Protein AF-R3WUP8-F1 (afdb_monomer_lite)

Secondary structure (DSSP, 8-state):
-----TTSTT-TTSEEEEEEETTS-EEE--TT---SS-EEEEEEEEEE-SHHHHHHHHHHHHHHHH-SSHHHHHHHHHHHTTS--HHHHHHHHHT-HHHHHHHHHHHHHHHHHS-SSEEEEEESS-EEEE--

Sequence (132 aa):
MITSSVLDYTDSQNIEIIGIDENGNEHFINPNARFSSSIIYIGVKINYTSKADGNHLISVFNQSYGMGTLGDAIAIFSGALGGLPGAVVGGFVGLGFNGFRSRCKEGVAAIKAHPSKGAIYMYLDHVTWKAS

Radius of gyration: 14.27 Å; chains: 1; bounding box: 32×39×43 Å

Folds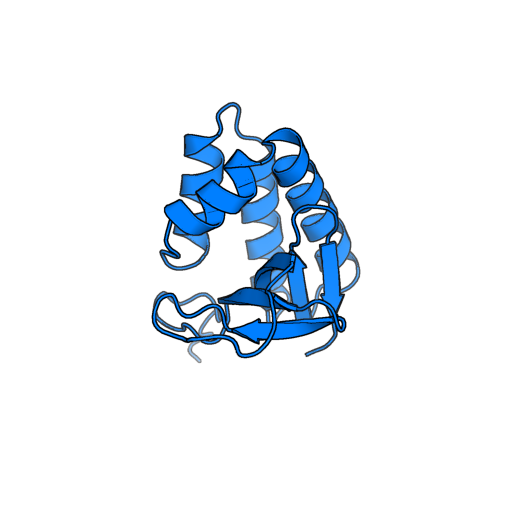eek 3Di:
DDPPQPLPQPDPPFKFWWFQFPVRDTDGDDVPDDDPGDGPWIWMKGWGAALVRLVLLLVLLVQLLPDPDLLRSLCSNCVSNNNDPSVSVCVLCVVDVVLSSVQSVQSNVQCVVVRGTWMWIRISNYIDTDHD

Organism: NCBI:txid1158610

pLDDT: mean 70.76, std 15.24, range [27.48, 92.56]

Structure (mmCIF, N/CA/C/O backbone):
data_AF-R3WUP8-F1
#
_entry.id   AF-R3WUP8-F1
#
loop_
_atom_site.group_PDB
_atom_site.id
_atom_site.type_symbol
_atom_site.label_atom_id
_atom_site.label_alt_id
_atom_site.label_comp_id
_atom_site.label_asym_id
_atom_site.label_entity_id
_atom_site.label_seq_id
_atom_site.pdbx_PDB_ins_code
_atom_site.Cartn_x
_atom_site.Cartn_y
_atom_site.Cartn_z
_atom_site.occupancy
_atom_site.B_iso_or_equiv
_atom_site.auth_seq_id
_atom_site.auth_comp_id
_atom_site.auth_asym_id
_atom_site.auth_atom_id
_atom_site.pdbx_PDB_model_num
ATOM 1 N N . MET A 1 1 ? -0.201 6.960 29.863 1.00 33.19 1 MET A N 1
ATOM 2 C CA . MET A 1 1 ? -0.757 5.997 28.89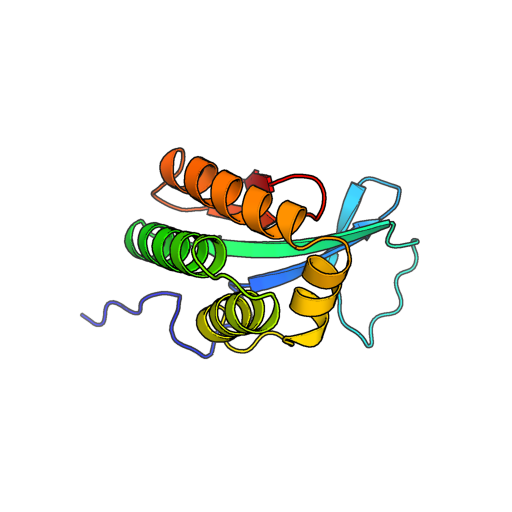1 1.00 33.19 1 MET A CA 1
ATOM 3 C C . MET A 1 1 ? -0.087 6.320 27.563 1.00 33.19 1 MET A C 1
ATOM 5 O O . MET A 1 1 ? -0.380 7.367 27.007 1.00 33.19 1 MET A O 1
ATOM 9 N N . ILE A 1 2 ? 0.935 5.554 27.167 1.00 27.48 2 ILE A N 1
ATOM 10 C CA . ILE A 1 2 ? 1.723 5.830 25.956 1.00 27.48 2 ILE A CA 1
ATOM 11 C C . ILE A 1 2 ? 0.925 5.273 24.778 1.00 27.48 2 ILE A C 1
ATOM 13 O O . ILE A 1 2 ? 0.843 4.061 24.598 1.00 27.48 2 ILE A O 1
ATOM 17 N N . THR A 1 3 ? 0.276 6.156 24.025 1.00 31.03 3 THR A N 1
ATOM 18 C CA . THR A 1 3 ? -0.298 5.837 22.718 1.00 31.03 3 THR A CA 1
ATOM 19 C C . THR A 1 3 ? 0.864 5.628 21.756 1.00 31.03 3 THR A C 1
ATOM 21 O O . THR A 1 3 ? 1.331 6.582 21.141 1.00 31.03 3 THR A O 1
ATOM 24 N N . SER A 1 4 ? 1.381 4.401 21.699 1.00 34.06 4 SER A N 1
ATOM 25 C CA . SER A 1 4 ? 2.352 4.009 20.677 1.00 34.06 4 SER A CA 1
ATOM 26 C C . SER A 1 4 ? 1.592 4.002 19.354 1.00 34.06 4 SER A C 1
ATOM 28 O O . SER A 1 4 ? 0.690 3.184 19.164 1.00 34.06 4 SER A O 1
ATOM 30 N N . SER A 1 5 ? 1.849 4.987 18.494 1.00 37.38 5 SER A N 1
ATOM 31 C CA . SER A 1 5 ? 1.372 4.929 17.116 1.00 37.38 5 SER A CA 1
ATOM 32 C C . SER A 1 5 ? 2.161 3.832 16.422 1.00 37.38 5 SER A C 1
ATOM 34 O O . SER A 1 5 ? 3.383 3.812 16.510 1.00 37.38 5 SER A O 1
ATOM 36 N N . VAL A 1 6 ? 1.484 2.936 15.714 1.00 43.62 6 VAL A N 1
ATOM 37 C CA . VAL A 1 6 ? 2.075 1.728 15.106 1.00 43.62 6 VAL A CA 1
ATOM 38 C C . VAL A 1 6 ? 3.072 2.049 13.969 1.00 43.62 6 VAL A C 1
ATOM 40 O O . VAL A 1 6 ? 3.700 1.173 13.384 1.00 43.62 6 VAL A O 1
ATOM 43 N N . LEU A 1 7 ? 3.285 3.338 13.706 1.00 42.44 7 LEU A N 1
ATOM 44 C CA . LEU A 1 7 ? 4.289 3.886 12.800 1.00 42.44 7 LEU A CA 1
ATOM 45 C C . LEU A 1 7 ? 5.584 4.316 13.515 1.00 42.44 7 LEU A C 1
ATOM 47 O O . LEU A 1 7 ? 6.419 4.986 12.908 1.00 42.44 7 LEU A O 1
ATOM 51 N N . ASP A 1 8 ? 5.769 3.941 14.786 1.00 37.25 8 ASP A N 1
ATOM 52 C CA . ASP A 1 8 ? 7.047 4.065 15.491 1.00 37.25 8 ASP A CA 1
ATOM 53 C C . ASP A 1 8 ? 8.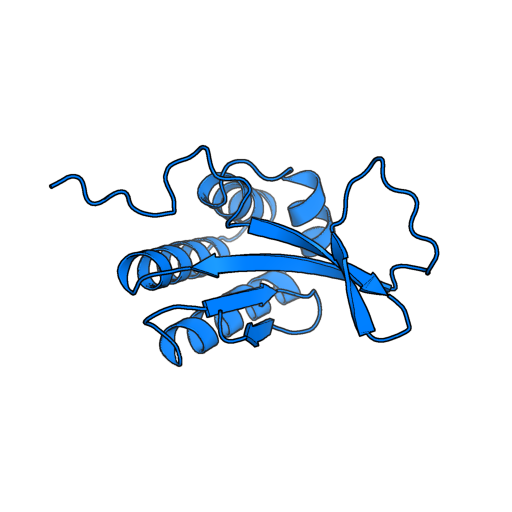105 3.169 14.821 1.00 37.25 8 ASP A C 1
ATOM 55 O O . ASP A 1 8 ? 8.225 1.991 15.144 1.00 37.25 8 ASP A O 1
ATOM 59 N N . TYR A 1 9 ? 8.796 3.760 13.834 1.00 39.41 9 TYR A N 1
ATOM 60 C CA . TYR A 1 9 ? 10.170 3.643 13.289 1.00 39.41 9 TYR A CA 1
ATOM 61 C C . TYR A 1 9 ? 10.946 2.300 13.280 1.00 39.41 9 TYR A C 1
ATOM 63 O O . TYR A 1 9 ? 11.984 2.200 12.632 1.00 39.41 9 TYR A O 1
ATOM 71 N N . THR A 1 10 ? 10.487 1.257 13.954 1.00 36.97 10 THR A N 1
ATOM 72 C CA . THR A 1 10 ? 11.231 0.020 14.235 1.00 36.97 10 THR A CA 1
ATOM 73 C C . THR A 1 10 ? 10.471 -1.254 13.887 1.00 36.97 10 THR A C 1
ATOM 75 O O . THR A 1 10 ? 11.069 -2.328 13.917 1.00 36.97 10 THR A O 1
ATOM 78 N N . ASP A 1 11 ? 9.187 -1.171 13.528 1.00 42.81 11 ASP A N 1
ATOM 79 C CA . ASP A 1 11 ? 8.367 -2.368 13.363 1.00 42.81 11 ASP A CA 1
ATOM 80 C C . ASP A 1 11 ? 8.212 -2.772 11.890 1.00 42.81 11 ASP A C 1
ATOM 82 O O . ASP A 1 11 ? 7.268 -2.403 11.189 1.00 42.81 11 ASP A O 1
ATOM 86 N N . SER A 1 12 ? 9.151 -3.600 11.428 1.00 45.47 12 SER A N 1
ATOM 87 C CA . SER A 1 12 ? 9.071 -4.367 10.169 1.00 45.47 12 SER A CA 1
ATOM 88 C C . SER A 1 12 ? 7.809 -5.247 10.027 1.00 45.47 12 SER A C 1
ATOM 90 O O . SER A 1 12 ? 7.645 -5.913 9.012 1.00 45.47 12 SER A O 1
ATOM 92 N N . GLN A 1 13 ? 6.909 -5.250 11.018 1.00 52.69 13 GLN A N 1
ATOM 93 C CA . GLN A 1 13 ? 5.650 -6.000 11.033 1.00 52.69 13 GLN A CA 1
ATOM 94 C C . GLN A 1 13 ? 4.496 -5.315 10.286 1.00 52.69 13 GLN A C 1
ATOM 96 O O . GLN A 1 13 ? 3.494 -5.958 9.965 1.00 52.69 13 GLN A O 1
ATOM 101 N N . ASN A 1 14 ? 4.606 -4.015 9.996 1.00 64.44 14 ASN A N 1
ATOM 102 C CA . ASN A 1 14 ? 3.495 -3.275 9.394 1.00 64.44 14 ASN A CA 1
ATOM 103 C C . ASN A 1 14 ? 3.636 -3.067 7.895 1.00 64.44 14 ASN A C 1
ATOM 105 O O . ASN A 1 14 ? 2.652 -2.725 7.247 1.00 64.44 14 ASN A O 1
ATOM 109 N N . ILE A 1 15 ? 4.831 -3.244 7.332 1.00 69.69 15 ILE A N 1
ATOM 110 C CA . ILE A 1 15 ? 5.058 -2.965 5.920 1.00 69.69 15 ILE A CA 1
ATOM 111 C C . ILE A 1 15 ? 5.959 -4.029 5.315 1.00 69.69 15 ILE A C 1
ATOM 113 O O . ILE A 1 15 ? 7.102 -4.207 5.725 1.00 69.69 15 ILE A O 1
ATOM 117 N N . GLU A 1 16 ? 5.428 -4.734 4.323 1.00 74.25 16 GLU A N 1
ATOM 118 C CA . GLU A 1 16 ? 6.051 -5.911 3.727 1.00 74.25 16 GLU A CA 1
ATOM 119 C C . GLU A 1 16 ? 6.109 -5.745 2.208 1.00 74.25 16 GLU A C 1
ATOM 121 O O . GLU A 1 16 ? 5.130 -5.350 1.569 1.00 74.25 16 GLU A O 1
ATOM 126 N N . ILE A 1 17 ? 7.255 -6.072 1.607 1.00 73.00 17 ILE A N 1
ATOM 127 C CA . ILE A 1 17 ? 7.322 -6.261 0.157 1.00 73.00 17 ILE A CA 1
ATOM 128 C C . ILE A 1 17 ? 6.789 -7.658 -0.114 1.00 73.00 17 ILE A C 1
ATOM 130 O O . ILE A 1 17 ? 7.301 -8.645 0.420 1.00 73.00 17 ILE A O 1
ATOM 134 N N . ILE A 1 18 ? 5.769 -7.735 -0.953 1.00 75.06 18 ILE A N 1
ATOM 135 C CA . ILE A 1 18 ? 5.121 -8.991 -1.298 1.00 75.06 18 ILE A CA 1
ATOM 136 C C . ILE A 1 18 ? 5.274 -9.269 -2.786 1.00 75.06 18 ILE A C 1
ATOM 138 O O . ILE A 1 18 ? 5.252 -8.366 -3.620 1.00 75.06 18 ILE A O 1
ATOM 142 N N . GLY A 1 19 ? 5.442 -10.538 -3.112 1.00 73.44 19 GLY A N 1
ATOM 143 C CA . GLY A 1 19 ? 5.408 -11.072 -4.456 1.00 73.44 19 GLY A CA 1
ATOM 144 C C . GLY A 1 19 ? 4.149 -11.896 -4.611 1.00 73.44 19 GLY A C 1
ATOM 145 O O . GLY A 1 19 ? 3.809 -12.644 -3.702 1.00 73.44 19 GLY A O 1
ATOM 146 N N . ILE A 1 20 ? 3.466 -11.781 -5.739 1.00 72.75 20 ILE A N 1
ATOM 147 C CA . ILE A 1 20 ? 2.415 -12.723 -6.106 1.00 72.75 20 ILE A CA 1
ATOM 148 C C . ILE A 1 20 ? 2.961 -13.678 -7.151 1.00 72.75 20 ILE A C 1
ATOM 150 O O . ILE A 1 20 ? 3.537 -13.247 -8.154 1.00 72.75 20 ILE A O 1
ATOM 154 N N . ASP A 1 21 ? 2.817 -14.971 -6.879 1.00 75.44 21 ASP A N 1
ATOM 155 C CA . ASP A 1 21 ? 3.173 -16.018 -7.827 1.00 75.44 21 ASP A CA 1
ATOM 156 C C . ASP A 1 21 ? 2.078 -16.254 -8.874 1.00 75.44 21 ASP A C 1
ATOM 158 O O . ASP A 1 21 ? 0.978 -15.706 -8.807 1.00 75.44 21 ASP A O 1
ATOM 162 N N . GLU A 1 22 ? 2.387 -17.081 -9.867 1.00 72.81 22 GLU A N 1
ATOM 163 C CA . GLU A 1 22 ? 1.466 -17.449 -10.951 1.00 72.81 22 GLU A CA 1
ATOM 164 C C . GLU A 1 22 ? 0.138 -18.074 -10.492 1.00 72.81 22 GLU A C 1
ATOM 166 O O . GLU A 1 22 ? -0.826 -18.098 -11.255 1.00 72.81 22 GLU A O 1
ATOM 171 N N . ASN A 1 23 ? 0.062 -18.529 -9.239 1.00 76.75 23 ASN A N 1
ATOM 172 C CA . ASN A 1 23 ? -1.130 -19.120 -8.640 1.00 76.75 23 ASN A CA 1
ATOM 173 C C . ASN A 1 23 ? -1.908 -18.122 -7.764 1.00 76.75 23 ASN A C 1
ATOM 175 O O . ASN A 1 23 ? -2.907 -18.497 -7.151 1.00 76.75 23 ASN A O 1
ATOM 179 N N . GLY A 1 24 ? -1.471 -16.861 -7.688 1.00 69.56 24 GLY A N 1
ATOM 180 C CA . GLY A 1 24 ? -2.104 -15.830 -6.868 1.00 69.56 24 GLY A CA 1
ATOM 181 C C . GLY A 1 24 ? -1.690 -15.853 -5.393 1.00 69.56 24 GLY A C 1
ATOM 182 O O . GLY A 1 24 ? -2.296 -15.140 -4.592 1.00 69.56 24 GLY A O 1
ATOM 183 N N . ASN A 1 25 ? -0.682 -16.645 -5.010 1.00 78.94 25 ASN A N 1
ATOM 184 C CA . ASN A 1 25 ? -0.229 -16.715 -3.623 1.00 78.94 25 ASN A CA 1
ATOM 185 C C . ASN A 1 25 ? 0.716 -15.562 -3.298 1.00 78.94 25 ASN A C 1
ATOM 187 O O . ASN A 1 25 ? 1.615 -15.245 -4.076 1.00 78.94 25 ASN A O 1
ATOM 191 N N . GLU A 1 26 ? 0.539 -14.977 -2.115 1.00 74.44 26 GLU A N 1
ATOM 192 C CA . GLU A 1 26 ? 1.424 -13.946 -1.583 1.00 74.44 26 GLU A CA 1
ATOM 193 C C . GLU A 1 26 ? 2.663 -14.574 -0.944 1.00 74.44 26 GLU A C 1
ATOM 195 O O . GLU A 1 26 ? 2.576 -15.436 -0.070 1.00 74.44 26 GLU A O 1
ATOM 200 N N . HIS A 1 27 ? 3.826 -14.083 -1.349 1.00 72.50 27 HIS A N 1
ATOM 201 C CA . HIS A 1 27 ? 5.128 -14.468 -0.834 1.00 72.50 27 HIS A CA 1
ATOM 202 C C . HIS A 1 27 ? 5.835 -13.239 -0.295 1.00 72.50 27 HIS A C 1
ATOM 204 O O . HIS A 1 27 ? 5.858 -12.194 -0.941 1.00 72.50 27 HIS A O 1
ATOM 210 N N . PHE A 1 28 ? 6.464 -13.353 0.867 1.00 70.25 28 PHE A N 1
ATOM 211 C CA . PHE A 1 28 ? 7.333 -12.290 1.355 1.00 70.25 28 PHE A CA 1
ATOM 212 C C . PHE A 1 28 ? 8.582 -12.196 0.471 1.00 70.25 28 PHE A C 1
ATOM 214 O O . PHE A 1 28 ? 9.342 -13.162 0.357 1.00 70.25 28 PHE A O 1
ATOM 221 N N . ILE A 1 29 ? 8.816 -11.036 -0.145 1.00 62.38 29 ILE A N 1
ATOM 222 C CA . ILE A 1 29 ? 9.997 -10.814 -0.983 1.00 62.38 29 ILE A CA 1
ATOM 223 C C . ILE A 1 29 ? 11.187 -10.519 -0.077 1.00 62.38 29 ILE A C 1
ATOM 225 O O . ILE A 1 29 ? 11.444 -9.382 0.315 1.00 62.38 29 ILE A O 1
ATOM 229 N N . ASN A 1 30 ? 11.944 -11.567 0.231 1.00 60.69 30 ASN A N 1
ATOM 230 C CA . ASN A 1 30 ? 13.288 -11.445 0.770 1.00 60.69 30 ASN A CA 1
ATOM 231 C C . ASN A 1 30 ? 14.287 -11.561 -0.397 1.00 60.69 30 ASN A C 1
ATOM 233 O O . ASN A 1 30 ? 14.260 -12.577 -1.092 1.00 60.69 30 ASN A O 1
ATOM 237 N N . PRO A 1 31 ? 15.190 -10.587 -0.616 1.00 49.50 31 PRO A N 1
ATOM 238 C CA . PRO A 1 31 ? 16.194 -10.660 -1.684 1.00 49.50 31 PRO A CA 1
ATOM 239 C C . PRO A 1 31 ? 17.130 -11.878 -1.585 1.00 49.50 31 PRO A C 1
ATOM 241 O O . PRO A 1 31 ? 17.784 -12.223 -2.564 1.00 49.50 31 PRO A O 1
ATOM 244 N N . ASN A 1 32 ? 17.173 -12.551 -0.431 1.00 49.09 32 ASN A N 1
ATOM 245 C CA . ASN A 1 32 ? 17.923 -13.789 -0.218 1.00 49.09 32 ASN A CA 1
ATOM 246 C C . ASN A 1 32 ? 17.052 -15.060 -0.258 1.00 49.09 32 ASN A C 1
ATOM 248 O O . ASN A 1 32 ? 17.587 -16.165 -0.154 1.00 49.09 32 ASN A O 1
ATOM 252 N N . ALA A 1 33 ? 15.725 -14.939 -0.373 1.00 53.47 33 ALA A N 1
ATOM 253 C CA . ALA A 1 33 ? 14.842 -16.094 -0.493 1.00 53.47 33 ALA A CA 1
ATOM 254 C C . ALA A 1 33 ? 14.805 -16.595 -1.939 1.00 53.47 33 ALA A C 1
ATOM 256 O O . ALA A 1 33 ? 14.655 -15.828 -2.889 1.00 53.47 33 ALA A O 1
ATOM 257 N N . ARG A 1 34 ? 14.916 -17.915 -2.101 1.00 52.72 34 ARG A N 1
ATOM 258 C CA . ARG A 1 34 ? 14.615 -18.590 -3.364 1.00 52.72 34 ARG A CA 1
ATOM 259 C C . ARG A 1 34 ? 13.142 -18.976 -3.360 1.00 52.72 34 ARG A C 1
ATOM 261 O O . ARG A 1 34 ? 12.740 -19.821 -2.565 1.00 52.72 34 ARG A O 1
ATOM 268 N N . PHE A 1 35 ? 12.362 -18.366 -4.244 1.00 55.03 35 PHE A N 1
ATOM 269 C CA . PHE A 1 35 ? 10.973 -18.754 -4.473 1.00 55.03 35 PHE A CA 1
ATOM 270 C C . PHE A 1 35 ? 10.936 -20.016 -5.339 1.00 55.03 35 PHE A C 1
ATOM 272 O O . PHE A 1 35 ? 11.685 -20.131 -6.309 1.00 55.03 35 PHE A O 1
ATOM 279 N N . SER A 1 36 ? 10.100 -20.983 -4.962 1.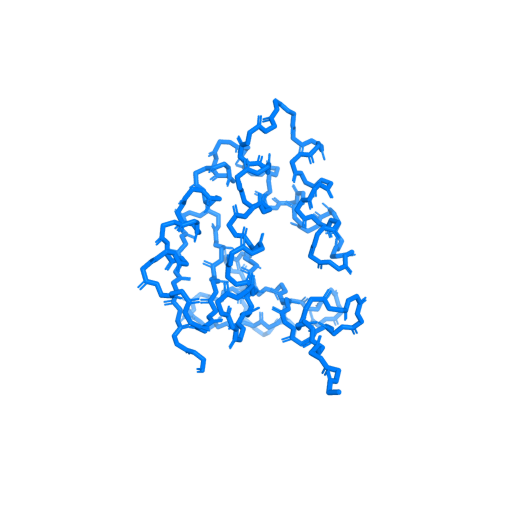00 54.94 36 SER A N 1
ATOM 280 C CA . SER A 1 36 ? 9.873 -22.203 -5.748 1.00 54.94 36 SER A CA 1
ATOM 281 C C . SER A 1 36 ? 8.961 -21.965 -6.955 1.00 54.94 36 SER A C 1
ATOM 283 O O . SER A 1 36 ? 8.984 -22.757 -7.891 1.00 54.94 36 SER A O 1
ATOM 285 N N . SER A 1 37 ? 8.164 -20.895 -6.925 1.00 62.12 37 SER A N 1
ATOM 286 C CA . SER A 1 37 ? 7.286 -20.437 -8.003 1.00 62.12 37 SER A CA 1
ATOM 287 C C . SER A 1 37 ? 7.785 -19.107 -8.572 1.00 62.12 37 SER A C 1
ATOM 289 O O . SER A 1 37 ? 8.439 -18.318 -7.882 1.00 62.12 37 SER A O 1
ATOM 291 N N . SER A 1 38 ? 7.498 -18.859 -9.851 1.00 65.94 38 SER A N 1
ATOM 292 C CA . SER A 1 38 ? 7.852 -17.592 -10.494 1.00 65.94 38 SER A CA 1
ATOM 293 C C . SER A 1 38 ? 6.985 -16.470 -9.923 1.00 65.94 38 SER A C 1
ATOM 295 O O . SER A 1 38 ? 5.760 -16.510 -10.036 1.00 65.94 38 SER A O 1
ATOM 297 N N . ILE A 1 39 ? 7.614 -15.462 -9.316 1.00 64.69 39 ILE A N 1
ATOM 298 C CA . ILE A 1 39 ? 6.923 -14.240 -8.896 1.00 64.69 39 ILE A CA 1
ATOM 299 C C . ILE A 1 39 ? 6.582 -13.434 -10.150 1.00 64.69 39 ILE A C 1
ATOM 301 O O . ILE A 1 39 ? 7.479 -13.012 -10.880 1.00 64.69 39 ILE A O 1
ATOM 305 N N . ILE A 1 40 ? 5.289 -13.225 -10.393 1.00 65.75 40 ILE A N 1
ATOM 306 C CA . ILE A 1 40 ? 4.775 -12.503 -11.565 1.00 65.75 40 ILE A CA 1
ATOM 307 C C . ILE A 1 40 ? 4.413 -11.047 -11.248 1.00 65.75 40 ILE A C 1
ATOM 309 O O . ILE A 1 40 ? 4.440 -10.208 -12.145 1.00 65.75 40 ILE A O 1
ATOM 313 N N . TYR A 1 41 ? 4.147 -10.721 -9.978 1.00 66.94 41 TYR A N 1
ATOM 314 C CA . TYR A 1 41 ? 3.883 -9.352 -9.530 1.00 66.94 41 TYR A CA 1
ATOM 315 C C . TYR A 1 41 ? 4.629 -9.035 -8.240 1.00 66.94 41 TYR A C 1
ATOM 317 O O . TYR A 1 41 ? 4.731 -9.880 -7.360 1.00 66.94 41 TYR A O 1
ATOM 325 N N . ILE A 1 42 ? 5.102 -7.797 -8.104 1.00 70.19 42 ILE A N 1
ATOM 326 C CA . ILE A 1 42 ? 5.692 -7.269 -6.869 1.00 70.19 42 ILE A CA 1
ATOM 327 C C . ILE A 1 42 ? 4.815 -6.112 -6.390 1.00 70.19 42 ILE A C 1
ATOM 329 O O . ILE A 1 42 ? 4.415 -5.257 -7.183 1.00 70.19 42 ILE A O 1
ATOM 333 N N . GLY A 1 43 ? 4.515 -6.086 -5.098 1.00 75.56 43 GLY A N 1
ATOM 334 C CA . GLY A 1 43 ? 3.712 -5.056 -4.457 1.00 75.56 43 GLY A CA 1
ATOM 335 C C . GLY A 1 43 ? 4.203 -4.721 -3.055 1.00 75.56 43 GLY A C 1
ATOM 336 O O . GLY A 1 43 ? 5.143 -5.322 -2.530 1.00 75.56 43 GLY A O 1
ATOM 337 N N . VAL A 1 44 ? 3.544 -3.740 -2.449 1.00 78.75 44 VAL A N 1
ATOM 338 C CA . VAL A 1 44 ? 3.784 -3.322 -1.066 1.00 78.75 44 VAL A CA 1
ATOM 339 C C . VAL A 1 44 ? 2.509 -3.546 -0.269 1.00 78.75 44 VAL A C 1
ATOM 341 O O . VAL A 1 44 ? 1.449 -3.030 -0.624 1.00 78.75 44 VAL A O 1
ATOM 344 N N . LYS A 1 45 ? 2.612 -4.307 0.814 1.00 82.19 45 LYS A N 1
ATOM 345 C CA . LYS A 1 45 ? 1.556 -4.476 1.807 1.00 82.19 45 LYS A CA 1
ATOM 346 C C . LYS A 1 45 ? 1.815 -3.525 2.965 1.00 82.19 45 LYS A C 1
ATOM 348 O O . LYS A 1 45 ? 2.922 -3.493 3.485 1.00 82.19 45 LYS A O 1
ATOM 353 N N . ILE A 1 46 ? 0.797 -2.769 3.362 1.00 82.69 46 ILE A N 1
ATOM 354 C CA . ILE A 1 46 ? 0.851 -1.763 4.423 1.00 82.69 46 ILE A CA 1
ATOM 355 C C . ILE A 1 46 ? -0.306 -2.030 5.392 1.00 82.69 46 ILE A C 1
ATOM 357 O O . ILE A 1 46 ? -1.466 -1.763 5.073 1.00 82.69 46 ILE A O 1
ATOM 361 N N . ASN A 1 47 ? 0.007 -2.557 6.569 1.00 84.19 47 ASN A N 1
ATOM 362 C CA . ASN A 1 47 ? -0.924 -2.769 7.669 1.00 84.19 47 ASN A CA 1
ATOM 363 C C . ASN A 1 47 ? -1.128 -1.462 8.446 1.00 84.19 47 ASN A C 1
ATOM 365 O O . ASN A 1 47 ? -0.198 -0.687 8.663 1.00 84.19 47 ASN A O 1
ATOM 369 N N . TYR A 1 48 ? -2.354 -1.235 8.902 1.00 83.12 48 TYR A N 1
ATOM 370 C CA . TYR A 1 48 ? -2.703 -0.141 9.797 1.00 83.12 48 TYR A CA 1
ATOM 371 C C . TYR A 1 48 ? -3.735 -0.626 10.810 1.00 83.12 48 TYR A C 1
ATOM 373 O O . TYR A 1 48 ? -4.660 -1.371 10.483 1.00 83.12 48 TYR A O 1
ATOM 381 N N . THR A 1 49 ? -3.578 -0.224 12.067 1.00 86.19 49 THR A N 1
ATOM 382 C CA . THR A 1 49 ? -4.338 -0.816 13.185 1.00 86.19 49 THR A CA 1
ATOM 383 C C . THR A 1 49 ? -5.356 0.138 13.789 1.00 86.19 49 THR A C 1
ATOM 385 O O . THR A 1 49 ? -6.219 -0.272 14.566 1.00 86.19 49 THR A O 1
ATOM 388 N N . SER A 1 50 ? -5.251 1.416 13.432 1.00 84.75 50 SER A N 1
ATOM 389 C CA . SER A 1 50 ? -6.081 2.477 13.964 1.00 84.75 50 SER A CA 1
ATOM 390 C C . SER A 1 50 ? -6.464 3.497 12.894 1.00 84.75 50 SER A C 1
ATOM 392 O O . SER A 1 50 ? -5.840 3.626 11.837 1.00 84.75 50 SER A O 1
ATOM 394 N N . LYS A 1 51 ? -7.466 4.316 13.224 1.00 85.25 51 LYS A N 1
ATOM 395 C CA . LYS A 1 51 ? -7.856 5.478 12.416 1.00 85.25 51 LYS A CA 1
ATOM 396 C C . LYS A 1 51 ? -6.769 6.541 12.315 1.00 85.25 51 LYS A C 1
ATOM 398 O O . LYS A 1 51 ? -6.703 7.245 11.310 1.00 85.25 51 LYS A O 1
ATOM 403 N N . ALA A 1 52 ? -5.924 6.663 13.336 1.00 85.50 52 ALA A N 1
ATOM 404 C CA . ALA A 1 52 ? -4.780 7.561 13.291 1.00 85.50 52 ALA A CA 1
ATOM 405 C C . ALA A 1 52 ? -3.761 7.083 12.246 1.00 85.50 52 ALA A C 1
ATOM 407 O O . ALA A 1 52 ? -3.364 7.876 11.394 1.00 85.50 52 ALA A O 1
ATOM 408 N N . ASP A 1 53 ? -3.443 5.785 12.244 1.00 81.56 53 ASP A N 1
ATOM 409 C CA . ASP A 1 53 ? -2.546 5.173 11.257 1.00 81.56 53 ASP A CA 1
ATOM 410 C C . ASP A 1 53 ? -3.110 5.328 9.836 1.00 81.56 53 ASP A C 1
ATOM 412 O O . ASP A 1 53 ? -2.413 5.780 8.929 1.00 81.56 53 ASP A O 1
ATOM 416 N N . GLY A 1 54 ? -4.406 5.048 9.645 1.00 83.44 54 GLY A N 1
ATOM 417 C CA . GLY A 1 54 ? -5.075 5.230 8.355 1.00 83.44 54 GLY A CA 1
ATOM 418 C C . GLY A 1 54 ? -5.018 6.681 7.855 1.00 83.44 54 GLY A C 1
ATOM 419 O O . GLY A 1 54 ? -4.695 6.936 6.695 1.00 83.44 54 GLY A O 1
ATOM 420 N N . ASN A 1 55 ? -5.265 7.660 8.729 1.00 87.50 55 ASN A N 1
ATOM 421 C CA . ASN A 1 55 ? -5.147 9.076 8.372 1.00 87.50 55 ASN A CA 1
ATOM 422 C C . ASN A 1 55 ? -3.705 9.483 8.037 1.00 87.50 55 ASN A C 1
ATOM 424 O O . ASN A 1 55 ? -3.498 10.294 7.132 1.00 87.50 55 ASN A O 1
ATOM 428 N N . HIS A 1 56 ? -2.718 8.919 8.734 1.00 85.31 56 HIS A N 1
ATOM 429 C CA . HIS A 1 56 ? -1.313 9.145 8.420 1.00 85.31 56 HIS A CA 1
ATOM 430 C C . HIS A 1 56 ? -0.969 8.605 7.027 1.00 85.31 56 HIS A C 1
ATOM 432 O O . HIS A 1 56 ? -0.433 9.344 6.203 1.00 85.31 56 HIS A O 1
ATOM 438 N N . LEU A 1 57 ? -1.366 7.370 6.712 1.00 83.69 57 LEU A N 1
ATOM 439 C CA . LEU A 1 57 ? -1.169 6.779 5.385 1.00 83.69 57 LEU A CA 1
ATOM 440 C C . LEU A 1 57 ? -1.855 7.585 4.277 1.00 83.69 57 LEU A C 1
ATOM 442 O O . LEU A 1 57 ? -1.267 7.805 3.220 1.00 83.69 57 LEU A O 1
ATOM 446 N N . ILE A 1 58 ? -3.061 8.106 4.525 1.00 88.00 58 ILE A N 1
ATOM 447 C CA . ILE A 1 58 ? -3.729 9.025 3.593 1.00 88.00 58 ILE A CA 1
ATOM 448 C C . ILE A 1 58 ? -2.879 10.281 3.354 1.00 88.00 58 ILE A C 1
ATOM 450 O O . ILE A 1 58 ? -2.777 10.739 2.215 1.00 88.00 58 ILE A O 1
ATOM 454 N N . SER A 1 59 ? -2.275 10.850 4.400 1.00 87.62 59 SER A N 1
ATOM 455 C CA . SER A 1 59 ? -1.381 12.005 4.262 1.00 87.62 59 SER A CA 1
ATOM 456 C C . SER A 1 59 ? -0.162 11.666 3.404 1.00 87.62 59 SER A C 1
ATOM 458 O O . SER A 1 59 ? 0.133 12.403 2.465 1.00 87.62 59 SER A O 1
ATOM 460 N N . VAL A 1 60 ? 0.491 10.531 3.668 1.00 84.56 60 VAL A N 1
ATOM 461 C CA . VAL A 1 60 ? 1.652 10.049 2.899 1.00 84.56 60 VAL A CA 1
ATOM 462 C C . VAL A 1 60 ? 1.285 9.857 1.429 1.00 84.56 60 VAL A C 1
ATOM 464 O O . VAL A 1 60 ? 1.946 10.403 0.550 1.00 84.56 60 VAL A O 1
ATOM 467 N N . PHE A 1 61 ? 0.183 9.164 1.138 1.00 86.75 61 PHE A N 1
ATOM 468 C CA . PHE A 1 61 ? -0.262 8.936 -0.237 1.00 86.75 61 PHE A CA 1
ATOM 469 C C . PHE A 1 61 ? -0.632 10.232 -0.959 1.00 86.75 61 PHE A C 1
ATOM 471 O O . PHE A 1 61 ? -0.310 10.376 -2.136 1.00 86.75 61 PHE A O 1
ATOM 478 N N . ASN A 1 62 ? -1.263 11.195 -0.283 1.00 86.56 62 ASN A N 1
ATOM 479 C CA . ASN A 1 62 ? -1.549 12.501 -0.879 1.00 86.56 62 ASN A CA 1
ATOM 480 C C . ASN A 1 62 ? -0.270 13.301 -1.158 1.00 86.56 62 ASN A C 1
ATOM 482 O O . ASN A 1 62 ? -0.188 13.960 -2.193 1.00 86.56 62 ASN A O 1
ATOM 486 N N . GLN A 1 63 ? 0.729 13.232 -0.273 1.00 84.38 63 GLN A N 1
ATOM 487 C CA . GLN A 1 63 ? 2.027 13.873 -0.483 1.00 84.38 63 GLN A CA 1
ATOM 488 C C . GLN A 1 63 ? 2.759 13.243 -1.671 1.00 84.38 63 GLN A C 1
ATOM 490 O O . GLN A 1 63 ? 3.109 13.962 -2.603 1.00 84.38 63 GLN A O 1
ATOM 495 N N . SER A 1 64 ? 2.891 11.913 -1.706 1.00 81.25 64 SER A N 1
ATOM 496 C CA . SER A 1 64 ? 3.486 11.184 -2.834 1.00 81.25 64 SER A CA 1
ATOM 497 C C . SER A 1 64 ? 2.728 11.418 -4.147 1.00 81.25 64 SER A C 1
ATOM 499 O O . SER A 1 64 ? 3.349 11.586 -5.194 1.00 81.25 64 SER A O 1
ATOM 501 N N . TYR A 1 65 ? 1.393 11.501 -4.106 1.00 80.50 65 TYR A N 1
ATOM 502 C CA . TYR A 1 65 ? 0.566 11.850 -5.264 1.00 80.50 65 TYR A CA 1
ATOM 503 C C . TYR A 1 65 ? 0.772 13.295 -5.730 1.00 80.50 65 TYR A C 1
ATOM 505 O O . TYR A 1 65 ? 0.667 13.563 -6.924 1.00 80.50 65 TYR A O 1
ATOM 513 N N . GLY A 1 66 ? 1.013 14.235 -4.817 1.00 78.75 66 GLY A N 1
ATOM 514 C CA . GLY A 1 66 ? 1.177 15.658 -5.117 1.00 78.75 66 GLY A CA 1
ATOM 515 C C . GLY A 1 66 ? 2.546 16.032 -5.689 1.00 78.75 66 GLY A C 1
ATOM 516 O O . GLY A 1 66 ? 2.687 17.132 -6.219 1.00 78.75 66 GLY A O 1
ATOM 517 N N . MET A 1 67 ? 3.539 15.143 -5.609 1.00 79.38 67 MET A N 1
ATOM 518 C CA . MET A 1 67 ? 4.895 15.431 -6.078 1.00 79.38 67 MET A CA 1
ATOM 519 C C . MET A 1 67 ? 5.010 15.453 -7.606 1.00 79.38 67 MET A C 1
ATOM 521 O O . MET A 1 67 ? 4.381 14.673 -8.326 1.00 79.38 67 MET A O 1
ATOM 525 N N . GLY A 1 68 ? 5.855 16.364 -8.098 1.00 66.06 68 GLY A N 1
ATOM 526 C CA . GLY A 1 68 ? 6.141 16.537 -9.523 1.00 66.06 68 GLY A CA 1
ATOM 527 C C . GLY A 1 68 ? 7.206 15.584 -10.068 1.00 66.06 68 GLY A C 1
ATOM 528 O O . GLY A 1 68 ? 7.226 15.337 -11.272 1.00 66.06 68 GLY A O 1
ATOM 529 N N . THR A 1 69 ? 8.068 15.033 -9.206 1.00 74.44 69 THR A N 1
ATOM 530 C CA . THR A 1 69 ? 9.167 14.149 -9.613 1.00 74.44 69 THR A CA 1
ATOM 531 C C . THR A 1 69 ? 9.036 12.752 -9.011 1.00 74.44 69 THR A C 1
ATOM 533 O O . THR A 1 69 ? 8.472 12.552 -7.933 1.00 74.44 69 THR A O 1
ATOM 536 N N . LEU A 1 70 ? 9.601 11.780 -9.730 1.00 70.50 70 LEU A N 1
ATOM 537 C CA . LEU A 1 70 ? 9.667 10.381 -9.323 1.00 70.50 70 LEU A CA 1
ATOM 538 C C . LEU A 1 70 ? 10.425 10.195 -8.007 1.00 70.50 70 LEU A C 1
ATOM 540 O O . LEU A 1 70 ? 9.968 9.488 -7.112 1.00 70.50 70 LEU A O 1
ATOM 544 N N . GLY A 1 71 ? 11.594 10.835 -7.922 1.00 70.44 71 GLY A N 1
ATOM 545 C CA . GLY A 1 71 ? 12.524 10.686 -6.810 1.00 70.44 71 GLY A CA 1
ATOM 546 C C . GLY A 1 71 ? 11.925 11.182 -5.503 1.00 70.44 71 GLY A C 1
ATOM 547 O O . GLY A 1 71 ? 12.015 10.480 -4.502 1.00 70.44 71 GLY A O 1
ATOM 548 N N . ASP A 1 72 ? 11.232 12.322 -5.530 1.00 75.06 72 ASP A N 1
ATOM 549 C CA . ASP A 1 72 ? 10.594 12.885 -4.336 1.00 75.06 72 ASP A CA 1
ATOM 550 C C . ASP A 1 72 ? 9.426 12.017 -3.864 1.00 75.06 72 ASP A C 1
ATOM 552 O O . ASP A 1 72 ? 9.271 11.760 -2.672 1.00 75.06 72 ASP A O 1
ATOM 556 N N . ALA A 1 73 ? 8.621 11.510 -4.802 1.00 72.69 73 ALA A N 1
ATOM 557 C CA . ALA A 1 73 ? 7.498 10.640 -4.479 1.00 72.69 73 ALA A CA 1
ATOM 558 C C . ALA A 1 73 ? 7.965 9.323 -3.834 1.00 72.69 73 ALA A C 1
ATOM 560 O O . ALA A 1 73 ? 7.372 8.893 -2.840 1.00 72.69 73 ALA A O 1
ATOM 561 N N . ILE A 1 74 ? 9.047 8.730 -4.362 1.00 72.00 74 ILE A N 1
ATOM 562 C CA . ILE A 1 74 ? 9.709 7.551 -3.787 1.00 72.00 74 ILE A CA 1
ATOM 563 C C . ILE A 1 74 ? 10.302 7.891 -2.421 1.00 72.00 74 ILE A C 1
ATOM 565 O O . ILE A 1 74 ? 10.092 7.138 -1.480 1.00 72.00 74 ILE A O 1
ATOM 569 N N . ALA A 1 75 ? 11.011 9.012 -2.282 1.00 74.38 75 ALA A N 1
ATOM 570 C CA . ALA A 1 75 ? 11.660 9.393 -1.030 1.00 74.38 75 ALA A CA 1
ATOM 571 C C . ALA A 1 75 ? 10.648 9.614 0.102 1.00 74.38 75 ALA A C 1
ATOM 573 O O . ALA A 1 75 ? 10.857 9.122 1.209 1.00 74.38 75 ALA A O 1
ATOM 574 N N . ILE A 1 76 ? 9.528 10.288 -0.180 1.00 76.25 76 ILE A N 1
ATOM 575 C CA . ILE A 1 76 ? 8.431 10.472 0.781 1.00 76.25 76 ILE A CA 1
ATOM 576 C C . ILE A 1 76 ? 7.818 9.124 1.148 1.00 76.25 76 ILE A C 1
ATOM 578 O O . ILE A 1 76 ? 7.649 8.832 2.328 1.00 76.25 76 ILE A O 1
ATOM 582 N N . PHE A 1 77 ? 7.510 8.291 0.151 1.00 74.31 77 PHE A N 1
ATOM 583 C CA . PHE A 1 77 ? 6.870 7.000 0.379 1.00 74.31 77 PHE A CA 1
ATOM 584 C C . PHE A 1 77 ? 7.787 6.058 1.169 1.00 74.31 77 PHE A C 1
ATOM 586 O O . PHE A 1 77 ? 7.408 5.580 2.227 1.00 74.31 77 PHE A O 1
ATOM 593 N N . SER A 1 78 ? 9.024 5.847 0.721 1.00 71.56 78 SER A N 1
ATOM 594 C CA . SER A 1 78 ? 10.019 5.019 1.412 1.00 71.56 78 SER A CA 1
ATOM 595 C C . SER A 1 78 ? 10.400 5.563 2.789 1.00 71.56 78 SER A C 1
ATOM 597 O O . SER A 1 78 ? 10.572 4.782 3.722 1.00 71.56 78 SER A O 1
ATOM 599 N N . GLY A 1 79 ? 10.521 6.886 2.933 1.00 66.38 79 GLY A N 1
ATOM 600 C CA . GLY A 1 79 ? 10.860 7.535 4.199 1.00 66.38 79 GLY A CA 1
ATO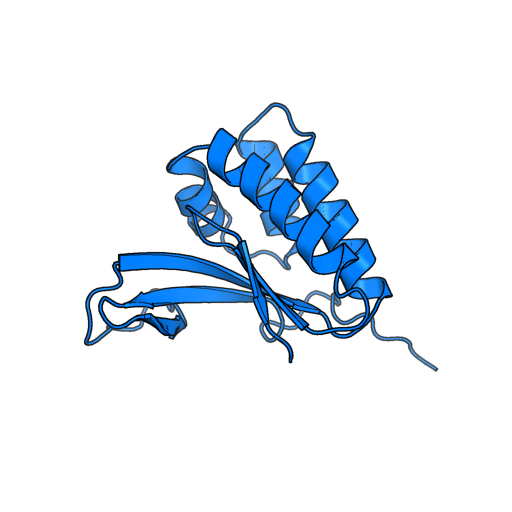M 601 C C . GLY A 1 79 ? 9.742 7.427 5.234 1.00 66.38 79 GLY A C 1
ATOM 602 O O . GLY A 1 79 ? 10.003 7.075 6.381 1.00 66.38 79 GLY A O 1
ATOM 603 N N . ALA A 1 80 ? 8.494 7.659 4.826 1.00 67.25 80 ALA A N 1
ATOM 604 C CA . ALA A 1 80 ? 7.334 7.531 5.706 1.00 67.25 80 ALA A CA 1
ATOM 605 C C . ALA A 1 80 ? 7.023 6.073 6.082 1.00 67.25 80 ALA A C 1
ATOM 607 O O . ALA A 1 80 ? 6.413 5.815 7.114 1.00 67.25 80 ALA A O 1
ATOM 608 N N . LEU A 1 81 ? 7.465 5.120 5.261 1.00 64.88 81 LEU A N 1
ATOM 609 C CA . LEU A 1 81 ? 7.272 3.684 5.455 1.00 64.88 81 LEU A CA 1
ATOM 610 C C . LEU A 1 81 ? 8.468 3.000 6.146 1.00 64.88 81 LEU A C 1
ATOM 612 O O . LEU A 1 81 ? 8.730 1.821 5.917 1.00 64.88 81 LEU A O 1
ATOM 616 N N . GLY A 1 82 ? 9.211 3.729 6.984 1.00 59.50 82 GLY A N 1
ATOM 617 C CA . GLY A 1 82 ? 10.241 3.144 7.852 1.00 59.50 82 GLY A CA 1
ATOM 618 C C . GLY A 1 82 ? 11.550 2.775 7.148 1.00 59.50 82 GLY A C 1
ATOM 619 O O . GLY A 1 82 ? 12.284 1.917 7.629 1.00 59.50 82 GLY A O 1
ATOM 620 N N . GLY A 1 83 ? 11.864 3.404 6.012 1.00 53.28 83 GLY A N 1
ATOM 621 C CA . GLY A 1 83 ? 13.148 3.208 5.335 1.00 53.28 83 GLY A CA 1
ATOM 622 C C . GLY A 1 83 ? 13.214 1.956 4.462 1.00 53.28 83 GLY A C 1
ATOM 623 O O . GLY A 1 83 ? 14.308 1.455 4.195 1.00 53.28 83 GLY A O 1
ATOM 624 N N . LEU A 1 84 ? 12.064 1.462 3.984 1.00 58.06 84 LEU A N 1
ATOM 625 C CA . LEU A 1 84 ? 12.029 0.443 2.933 1.00 58.06 84 LEU A CA 1
ATOM 626 C C . LEU A 1 84 ? 12.968 0.831 1.794 1.00 58.06 84 LEU A C 1
ATOM 628 O O . LEU A 1 84 ? 12.980 2.009 1.412 1.00 58.06 84 LEU A O 1
ATOM 632 N N . PRO A 1 85 ? 13.714 -0.129 1.212 1.00 54.31 85 PRO A N 1
ATOM 633 C CA . PRO A 1 85 ? 14.664 0.178 0.162 1.00 54.31 85 PRO A CA 1
ATOM 634 C C . PRO A 1 85 ? 13.964 0.975 -0.934 1.00 54.31 85 PRO A C 1
ATOM 636 O O . PRO A 1 85 ? 13.100 0.457 -1.644 1.00 54.31 85 PRO A O 1
ATOM 639 N N . GLY A 1 86 ? 14.356 2.242 -1.084 1.00 54.38 86 GLY A N 1
ATOM 640 C CA . GLY A 1 86 ? 13.856 3.110 -2.148 1.00 54.38 86 GLY A CA 1
ATOM 641 C C . GLY A 1 86 ? 14.069 2.504 -3.533 1.00 54.38 86 GLY A C 1
ATOM 642 O O . GLY A 1 86 ? 13.377 2.875 -4.464 1.00 54.38 86 GLY A O 1
ATOM 643 N N . ALA A 1 87 ? 14.957 1.513 -3.661 1.00 52.22 87 ALA A N 1
ATOM 644 C CA . ALA A 1 87 ? 15.136 0.700 -4.857 1.00 52.22 87 ALA A CA 1
ATOM 645 C C . ALA A 1 87 ? 13.953 -0.241 -5.165 1.00 52.22 87 ALA A C 1
ATOM 647 O O . ALA A 1 87 ? 13.659 -0.457 -6.334 1.00 52.22 87 ALA A O 1
ATOM 648 N N . VAL A 1 88 ? 13.248 -0.785 -4.165 1.00 56.69 88 VAL A N 1
ATOM 649 C CA . VAL A 1 88 ? 12.089 -1.676 -4.386 1.00 56.69 88 VAL A CA 1
ATOM 650 C C . VAL A 1 88 ? 10.844 -0.862 -4.714 1.00 56.69 88 VAL A C 1
ATOM 652 O O . VAL A 1 88 ? 10.166 -1.131 -5.704 1.00 56.69 88 VAL A O 1
ATOM 655 N N . VAL A 1 89 ? 10.599 0.199 -3.941 1.00 60.69 89 VAL A N 1
ATOM 656 C CA . VAL A 1 89 ? 9.575 1.204 -4.269 1.00 60.69 89 VAL A CA 1
ATOM 657 C C . VAL A 1 89 ? 9.916 1.868 -5.605 1.00 60.69 89 VAL A C 1
ATOM 659 O O . VAL A 1 89 ? 9.051 2.056 -6.445 1.00 60.69 89 VAL A O 1
ATOM 662 N N . GLY A 1 90 ? 11.190 2.148 -5.859 1.00 58.16 90 GLY A N 1
ATOM 663 C CA . GLY A 1 90 ? 11.691 2.670 -7.126 1.00 58.16 90 GLY A CA 1
ATOM 664 C C . GLY A 1 90 ? 11.542 1.694 -8.289 1.00 58.16 90 GLY A C 1
ATOM 665 O O . GLY A 1 90 ? 11.281 2.140 -9.395 1.00 58.16 90 GLY A O 1
ATOM 666 N N . GLY A 1 91 ? 11.627 0.383 -8.058 1.00 57.25 91 GLY A N 1
ATOM 667 C CA . GLY A 1 91 ? 11.311 -0.648 -9.049 1.00 57.25 91 GLY A CA 1
ATOM 668 C C . GLY A 1 91 ? 9.818 -0.691 -9.377 1.00 57.25 91 GLY A C 1
ATOM 669 O O . GLY A 1 91 ? 9.447 -0.769 -10.544 1.00 57.25 91 GLY A O 1
ATOM 670 N N . PHE A 1 92 ? 8.961 -0.532 -8.364 1.00 59.75 92 PHE A N 1
ATOM 671 C CA . PHE A 1 92 ? 7.517 -0.374 -8.547 1.00 59.75 92 PHE A CA 1
ATOM 672 C C . PHE A 1 92 ? 7.187 0.888 -9.361 1.00 59.75 92 PHE A C 1
ATOM 674 O O . PHE A 1 92 ? 6.418 0.892 -10.317 1.00 59.75 92 PHE A O 1
ATOM 681 N N . VAL A 1 93 ? 7.826 1.989 -8.994 1.00 60.12 93 VAL A N 1
ATOM 682 C CA . VAL A 1 93 ? 7.600 3.310 -9.567 1.00 60.12 93 VAL A CA 1
ATOM 683 C C . VAL A 1 93 ? 8.254 3.461 -10.955 1.00 60.12 93 VAL A C 1
ATOM 685 O O . VAL A 1 93 ? 7.726 4.159 -11.824 1.00 60.12 93 VAL A O 1
ATOM 688 N N . GLY A 1 94 ? 9.366 2.766 -11.194 1.00 55.88 94 GLY A N 1
ATOM 689 C CA . GLY A 1 94 ? 10.131 2.749 -12.443 1.00 55.88 94 GLY A CA 1
ATOM 690 C C . GLY A 1 94 ? 9.411 2.062 -13.603 1.00 55.88 94 GLY A C 1
ATOM 691 O O . GLY A 1 94 ? 9.737 2.327 -14.757 1.00 55.88 94 GLY A O 1
ATOM 692 N N . LEU A 1 95 ? 8.383 1.256 -13.315 1.00 54.94 95 LEU A N 1
ATOM 693 C CA . LEU A 1 95 ? 7.484 0.671 -14.316 1.00 54.94 95 LEU A CA 1
ATOM 694 C C . LEU A 1 95 ? 6.358 1.631 -14.746 1.00 54.94 95 LEU A C 1
ATOM 696 O O . LEU A 1 95 ? 5.647 1.355 -15.711 1.00 54.94 95 LEU A O 1
ATOM 700 N N . GLY A 1 96 ? 6.218 2.786 -14.083 1.00 61.12 96 GLY A N 1
ATOM 701 C CA . GLY A 1 96 ? 5.330 3.862 -14.515 1.00 61.12 96 GLY A CA 1
ATOM 702 C C . GLY A 1 96 ? 4.915 4.800 -13.382 1.00 61.12 96 GLY A C 1
ATOM 703 O O . GLY A 1 96 ? 4.037 4.476 -12.583 1.00 61.12 96 GLY A O 1
ATOM 704 N N . PHE A 1 97 ? 5.455 6.023 -13.376 1.00 66.38 97 PHE A N 1
ATOM 705 C CA . PHE A 1 97 ? 5.138 7.053 -12.372 1.00 66.38 97 PHE A CA 1
ATOM 706 C C . PHE A 1 97 ? 3.639 7.360 -12.254 1.00 66.38 97 PHE A C 1
ATOM 708 O O . PHE A 1 97 ? 3.103 7.521 -11.158 1.00 66.38 97 PHE A O 1
ATOM 715 N N . ASN A 1 98 ? 2.950 7.414 -13.395 1.00 71.69 98 ASN A N 1
ATOM 716 C CA . ASN A 1 98 ? 1.511 7.664 -13.441 1.00 71.69 98 ASN A CA 1
ATOM 717 C C . ASN A 1 98 ? 0.714 6.511 -12.818 1.00 71.69 98 ASN A C 1
ATOM 719 O O . ASN A 1 98 ? -0.297 6.760 -12.162 1.00 71.69 98 ASN A O 1
ATOM 723 N N . GLY A 1 99 ? 1.198 5.274 -12.975 1.00 73.94 99 GLY A N 1
ATOM 724 C CA . GLY A 1 99 ? 0.639 4.096 -12.319 1.00 73.94 99 GLY A CA 1
ATOM 725 C C . GLY A 1 99 ? 0.729 4.246 -10.807 1.00 73.94 99 GLY A C 1
ATOM 726 O O . GLY A 1 99 ? -0.301 4.261 -10.141 1.00 73.94 99 GLY A O 1
ATOM 727 N N . PHE A 1 100 ? 1.927 4.508 -10.277 1.00 75.56 100 PHE A N 1
ATOM 728 C CA . PHE A 1 100 ? 2.126 4.738 -8.843 1.00 75.56 100 PHE A CA 1
ATOM 729 C C . PHE A 1 100 ? 1.239 5.859 -8.278 1.00 75.56 100 PHE A C 1
ATOM 731 O O . PHE A 1 100 ? 0.572 5.658 -7.265 1.00 75.56 100 PHE A O 1
ATOM 738 N N . ARG A 1 101 ? 1.143 7.014 -8.954 1.00 78.75 101 ARG A N 1
ATOM 739 C CA . ARG A 1 101 ? 0.238 8.098 -8.524 1.00 78.75 101 ARG A CA 1
ATOM 740 C C . ARG A 1 101 ? -1.225 7.642 -8.493 1.00 78.75 101 ARG A C 1
ATOM 742 O O . ARG A 1 101 ? -1.933 7.947 -7.532 1.00 78.75 101 ARG A O 1
ATOM 749 N N . SER A 1 102 ? -1.682 6.888 -9.497 1.00 81.38 102 SER A N 1
ATOM 750 C CA . SER A 1 102 ? -3.030 6.297 -9.484 1.00 81.38 102 SER A CA 1
ATOM 751 C C . SER A 1 102 ? -3.224 5.368 -8.284 1.00 81.38 102 SER A C 1
ATOM 753 O O . SER A 1 102 ? -4.233 5.470 -7.585 1.00 81.38 102 SER A O 1
ATOM 755 N N . ARG A 1 103 ? -2.223 4.535 -7.973 1.00 84.56 103 ARG A N 1
ATOM 756 C CA . ARG A 1 103 ? -2.258 3.623 -6.824 1.00 84.56 103 ARG A CA 1
ATOM 757 C C . ARG A 1 103 ? -2.307 4.365 -5.489 1.00 84.56 103 ARG A C 1
ATOM 759 O O . ARG A 1 103 ? -3.079 3.979 -4.619 1.00 84.56 103 ARG A O 1
ATOM 766 N N . CYS A 1 104 ? -1.592 5.480 -5.326 1.00 86.06 104 CYS A N 1
ATOM 767 C CA . CYS A 1 104 ? -1.736 6.321 -4.132 1.00 86.06 104 CYS A CA 1
ATOM 768 C C . CYS A 1 104 ? -3.182 6.813 -3.956 1.00 86.06 104 CYS A C 1
ATOM 770 O O .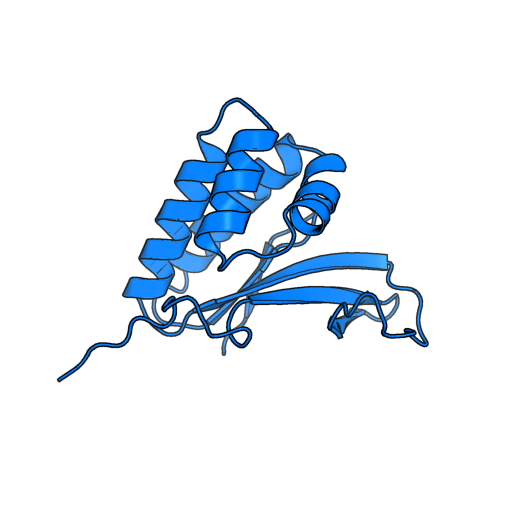 CYS A 1 104 ? -3.729 6.750 -2.856 1.00 86.06 104 CYS A O 1
ATOM 772 N N . LYS A 1 105 ? -3.835 7.256 -5.039 1.00 88.06 105 LYS A N 1
ATOM 773 C CA . LYS A 1 105 ? -5.233 7.714 -5.000 1.00 88.06 105 LYS A CA 1
ATOM 774 C C . LYS A 1 105 ? -6.207 6.582 -4.655 1.00 88.06 105 LYS A C 1
ATOM 776 O O . LYS A 1 105 ? -7.131 6.793 -3.868 1.00 88.06 105 LYS A O 1
ATOM 781 N N . GLU A 1 106 ? -5.996 5.391 -5.206 1.00 87.81 106 GLU A N 1
ATOM 782 C CA . GLU A 1 106 ? -6.778 4.192 -4.877 1.00 87.81 106 GLU A CA 1
ATOM 783 C C . GLU A 1 106 ? -6.567 3.756 -3.421 1.00 87.81 106 GLU A C 1
ATOM 785 O O . GLU A 1 106 ? -7.539 3.479 -2.720 1.00 87.81 106 GLU A O 1
ATOM 790 N N . GLY A 1 107 ? -5.329 3.808 -2.920 1.00 86.75 107 GLY A N 1
ATOM 791 C CA . GLY A 1 107 ? -5.006 3.573 -1.511 1.00 86.75 107 GLY A CA 1
ATOM 792 C C . GLY A 1 107 ? -5.726 4.544 -0.577 1.00 86.75 107 GLY A C 1
ATOM 793 O O . GLY A 1 107 ? -6.318 4.121 0.414 1.00 86.75 107 GLY A O 1
ATOM 794 N N . VAL A 1 108 ? -5.771 5.837 -0.920 1.00 89.88 108 VAL A N 1
ATOM 795 C CA . VAL A 1 108 ? -6.548 6.833 -0.159 1.00 89.88 108 VAL A CA 1
ATOM 796 C C . VAL A 1 108 ? -8.031 6.468 -0.127 1.00 89.88 108 VAL A C 1
ATOM 798 O O . VAL A 1 108 ? -8.655 6.550 0.932 1.00 89.88 108 VAL A O 1
ATOM 801 N N . ALA A 1 109 ? -8.612 6.086 -1.266 1.00 92.56 109 ALA A N 1
ATOM 802 C CA . ALA A 1 109 ? -10.021 5.708 -1.338 1.00 92.56 109 ALA A CA 1
ATOM 803 C C . ALA A 1 109 ? -10.321 4.464 -0.484 1.00 92.56 109 ALA A C 1
ATOM 805 O O . ALA A 1 109 ? -11.284 4.467 0.282 1.00 92.56 109 ALA A O 1
ATOM 806 N N . ALA A 1 110 ? -9.461 3.448 -0.555 1.00 89.12 110 ALA A N 1
ATOM 807 C CA . ALA A 1 110 ? -9.592 2.212 0.203 1.00 89.12 110 ALA A CA 1
ATOM 808 C C . ALA A 1 110 ? -9.504 2.437 1.724 1.00 89.12 110 ALA A C 1
ATOM 810 O O . ALA A 1 110 ? -10.365 1.967 2.467 1.00 89.12 110 ALA A O 1
ATOM 811 N N . ILE A 1 111 ? -8.538 3.233 2.197 1.00 89.00 111 ILE A N 1
ATOM 812 C CA . ILE A 1 111 ? -8.430 3.558 3.630 1.00 89.00 111 ILE A CA 1
ATOM 813 C C . ILE A 1 111 ? -9.628 4.392 4.092 1.00 89.00 111 ILE A C 1
ATOM 815 O O . ILE A 1 111 ? -10.152 4.169 5.179 1.00 89.00 111 ILE A O 1
ATOM 819 N N . LYS A 1 112 ? -10.116 5.334 3.273 1.00 90.75 112 LYS A N 1
ATOM 820 C CA . LYS A 1 112 ? -11.324 6.106 3.612 1.00 90.75 112 LYS A CA 1
ATOM 821 C C . LYS A 1 112 ? -12.566 5.225 3.748 1.00 90.75 112 LYS A C 1
ATOM 823 O O . LYS A 1 112 ? -13.402 5.518 4.600 1.00 90.75 112 LYS A O 1
ATOM 828 N N . ALA A 1 113 ? -12.682 4.173 2.937 1.00 90.62 113 ALA A N 1
ATOM 829 C CA . ALA A 1 113 ? -13.760 3.192 3.044 1.00 90.62 113 ALA A CA 1
ATOM 830 C C . ALA A 1 113 ? -13.621 2.305 4.297 1.00 90.62 113 ALA A C 1
ATOM 832 O O . ALA A 1 113 ? -14.628 1.920 4.890 1.00 90.62 113 ALA A O 1
ATOM 833 N N . HIS A 1 114 ? -12.388 2.043 4.743 1.00 89.31 114 HIS A N 1
ATOM 834 C CA . HIS A 1 114 ? -12.086 1.183 5.890 1.00 89.31 114 HIS A CA 1
ATOM 835 C C . HIS A 1 114 ? -11.149 1.869 6.899 1.00 89.31 114 HIS A C 1
ATOM 837 O O . HIS A 1 114 ? -10.017 1.435 7.097 1.00 89.31 114 HIS A O 1
ATOM 843 N N . PRO A 1 115 ? -11.578 2.945 7.576 1.00 84.50 115 PRO A N 1
ATOM 844 C CA . PRO A 1 115 ? -10.653 3.825 8.284 1.00 84.50 115 PRO A CA 1
ATOM 845 C C . PRO A 1 115 ? -10.104 3.244 9.586 1.00 84.50 115 PRO A C 1
ATOM 847 O O . PRO A 1 115 ? -9.162 3.800 10.123 1.00 84.50 115 PRO A O 1
ATOM 850 N N . SER A 1 116 ? -10.696 2.191 10.150 1.00 79.81 116 SER A N 1
ATOM 851 C CA . SER A 1 116 ? -10.387 1.740 11.512 1.00 79.81 116 SER A CA 1
ATOM 852 C C . SER A 1 116 ? -9.159 0.840 11.612 1.00 79.81 116 SER A C 1
ATOM 854 O O . SER A 1 116 ? -8.373 1.042 12.528 1.00 79.81 116 SER A O 1
ATOM 856 N N . LYS A 1 117 ? -9.019 -0.149 10.724 1.00 84.50 117 LYS A N 1
ATOM 857 C CA . LYS A 1 117 ? -7.888 -1.086 10.659 1.00 84.50 117 LYS A CA 1
ATOM 858 C C . LYS A 1 117 ? -7.931 -1.901 9.367 1.00 84.50 117 LYS A C 1
ATOM 860 O O . LYS A 1 117 ? -8.999 -2.031 8.771 1.00 84.50 117 LYS A O 1
ATOM 865 N N . GLY A 1 118 ? -6.813 -2.502 8.989 1.00 86.12 118 GLY A N 1
ATOM 866 C CA . GLY A 1 118 ? -6.711 -3.461 7.894 1.00 86.12 118 GLY A CA 1
ATOM 867 C C . GLY A 1 118 ? -5.355 -3.382 7.212 1.00 86.12 118 GLY A C 1
ATOM 868 O O . GLY A 1 118 ? -4.393 -2.861 7.772 1.00 86.12 118 GLY A O 1
ATOM 869 N N . ALA A 1 119 ? -5.299 -3.870 5.982 1.00 86.81 119 ALA A N 1
ATOM 870 C CA . ALA A 1 119 ? -4.088 -3.875 5.185 1.00 86.81 119 ALA A CA 1
ATOM 871 C C . ALA A 1 119 ? -4.377 -3.398 3.762 1.00 86.81 119 ALA A C 1
ATOM 873 O O . ALA A 1 119 ? -5.309 -3.874 3.110 1.00 86.81 119 ALA A O 1
ATOM 874 N N . ILE A 1 120 ? -3.567 -2.455 3.286 1.00 87.12 120 ILE A N 1
ATOM 875 C CA . ILE A 1 120 ? -3.546 -2.011 1.894 1.00 87.12 120 ILE A CA 1
ATOM 876 C C . ILE A 1 120 ? -2.476 -2.794 1.151 1.00 87.12 120 ILE A C 1
ATOM 878 O O . ILE A 1 120 ? -1.310 -2.776 1.527 1.00 87.12 120 ILE A O 1
ATOM 882 N N . TYR A 1 121 ? -2.883 -3.433 0.068 1.00 84.44 121 TYR A N 1
ATOM 883 C CA . TYR A 1 121 ? -2.034 -4.147 -0.866 1.00 84.44 121 TYR A CA 1
ATOM 884 C C . TYR A 1 121 ? -1.929 -3.299 -2.123 1.00 84.44 121 TYR A C 1
ATOM 886 O O . TYR A 1 121 ? -2.896 -3.153 -2.870 1.00 84.44 121 TYR A O 1
ATOM 894 N N . MET A 1 122 ? -0.770 -2.684 -2.320 1.00 82.62 122 MET A N 1
ATOM 895 C CA . MET A 1 122 ? -0.490 -1.819 -3.453 1.00 82.62 122 MET A CA 1
ATOM 896 C C . MET A 1 122 ? 0.324 -2.592 -4.491 1.00 82.62 122 MET A C 1
ATOM 898 O O . MET A 1 122 ? 1.528 -2.785 -4.321 1.00 82.62 122 MET A O 1
ATOM 902 N N . TYR A 1 123 ? -0.341 -3.026 -5.563 1.00 77.12 123 TYR A N 1
ATOM 903 C CA . TYR A 1 123 ? 0.273 -3.649 -6.737 1.00 77.12 123 TYR A CA 1
ATOM 904 C C . TYR A 1 123 ? 0.409 -2.629 -7.869 1.00 77.12 123 TYR A C 1
ATOM 906 O O . TYR A 1 123 ? -0.193 -1.556 -7.835 1.00 77.12 123 TYR A O 1
ATOM 914 N N . LEU A 1 124 ? 1.227 -2.943 -8.875 1.00 69.00 124 LEU A N 1
ATOM 915 C CA . LEU A 1 124 ? 1.510 -2.035 -9.993 1.00 69.00 124 LEU A CA 1
ATOM 916 C C . LEU A 1 124 ? 0.247 -1.613 -10.748 1.00 69.00 124 LEU A C 1
ATOM 918 O O . LEU A 1 124 ? 0.112 -0.466 -11.172 1.00 69.00 124 LEU A O 1
ATOM 922 N N . ASP A 1 125 ? -0.689 -2.538 -10.897 1.00 71.31 125 ASP A N 1
ATOM 923 C CA . ASP A 1 125 ? -1.889 -2.447 -11.719 1.00 71.31 125 ASP A CA 1
ATOM 924 C C . ASP A 1 125 ? -3.163 -2.123 -10.917 1.00 71.31 125 ASP A C 1
ATOM 926 O O . ASP A 1 125 ? -4.087 -1.540 -11.489 1.00 71.31 125 ASP A O 1
ATOM 930 N N . HIS A 1 126 ? -3.196 -2.398 -9.608 1.00 78.31 126 HIS A N 1
ATOM 931 C CA . HIS A 1 126 ? -4.351 -2.120 -8.748 1.00 78.31 126 HIS A CA 1
ATOM 932 C C . HIS A 1 126 ? -3.993 -1.988 -7.255 1.00 78.31 126 HIS A C 1
ATOM 934 O O . HIS A 1 126 ? -2.914 -2.384 -6.811 1.00 78.31 126 HIS A O 1
ATOM 940 N N . VAL A 1 127 ? -4.921 -1.448 -6.459 1.00 81.62 127 VAL A N 1
ATOM 941 C CA . VAL A 1 127 ? -4.873 -1.504 -4.989 1.00 81.62 127 VAL A CA 1
ATOM 942 C C . VAL A 1 127 ? -6.022 -2.339 -4.442 1.00 81.62 127 VAL A C 1
ATOM 944 O O . VAL A 1 127 ? -7.176 -2.130 -4.812 1.00 81.62 127 VAL A O 1
ATOM 947 N N . THR A 1 128 ? -5.713 -3.223 -3.498 1.00 87.12 128 THR A N 1
ATOM 948 C CA . THR A 1 128 ? -6.702 -4.021 -2.767 1.00 87.12 128 THR A CA 1
ATOM 949 C C . THR A 1 128 ? -6.618 -3.734 -1.273 1.00 87.12 128 THR A C 1
ATOM 951 O O . THR A 1 128 ? -5.533 -3.576 -0.723 1.00 87.12 128 THR A O 1
ATOM 954 N N . TRP A 1 129 ? -7.761 -3.690 -0.591 1.00 87.69 129 TRP A N 1
ATOM 955 C CA . TRP A 1 129 ? -7.817 -3.696 0.870 1.00 87.69 129 TRP A CA 1
ATOM 956 C C . TRP A 1 129 ? -8.242 -5.071 1.377 1.00 87.69 129 TRP A C 1
ATOM 958 O O . TRP A 1 129 ? -9.135 -5.692 0.798 1.00 87.69 129 TRP A O 1
ATOM 968 N N . LYS A 1 130 ? -7.642 -5.529 2.477 1.00 84.56 130 LYS A N 1
ATOM 969 C CA . LYS A 1 130 ? -8.101 -6.717 3.205 1.00 84.56 130 LYS A CA 1
ATOM 970 C C . LYS A 1 130 ? -8.245 -6.398 4.688 1.00 84.56 130 LYS A C 1
ATOM 972 O O . LYS A 1 130 ? -7.461 -5.633 5.250 1.00 84.56 130 LYS A O 1
ATOM 977 N N . ALA A 1 131 ? -9.237 -7.016 5.321 1.00 80.06 131 ALA A N 1
ATOM 978 C CA . ALA A 1 131 ? -9.377 -6.966 6.768 1.00 80.06 131 ALA A CA 1
ATOM 979 C C . ALA A 1 131 ? -8.181 -7.669 7.436 1.00 80.06 131 ALA A C 1
ATOM 981 O O . ALA A 1 131 ? -7.764 -8.733 6.976 1.00 80.06 131 ALA A O 1
ATOM 982 N N . SER A 1 132 ? -7.665 -7.071 8.515 1.00 65.06 132 SER A N 1
ATOM 983 C CA . SER A 1 132 ? -6.666 -7.661 9.422 1.00 65.06 132 SER A CA 1
ATOM 984 C C . SER A 1 132 ? -7.280 -8.043 10.761 1.00 65.06 132 SER A C 1
ATOM 986 O O . SER A 1 132 ? -8.176 -7.308 11.264 1.00 65.06 132 SER A O 1
#